Protein AF-A0AAD6WZF4-F1 (afdb_monomer)

Radius of gyration: 31.19 Å; Cα contacts (8 Å, |Δi|>4): 33; chains: 1; bounding box: 41×56×89 Å

Structure (mmCIF, N/CA/C/O backbone):
data_AF-A0AAD6WZF4-F1
#
_entry.id   AF-A0AAD6WZF4-F1
#
loop_
_atom_site.group_PDB
_atom_site.id
_atom_site.type_symbol
_atom_site.label_atom_id
_atom_site.label_alt_id
_atom_site.label_comp_id
_atom_site.label_asym_id
_atom_site.label_entity_id
_atom_site.label_seq_id
_atom_site.pdbx_PDB_ins_code
_atom_site.Cartn_x
_atom_site.Cartn_y
_atom_site.Cartn_z
_atom_site.occupancy
_atom_site.B_iso_or_equiv
_atom_site.auth_seq_id
_atom_site.auth_comp_id
_atom_site.auth_asym_id
_atom_site.auth_atom_id
_atom_site.pdbx_PDB_model_num
ATOM 1 N N . MET A 1 1 ? -20.836 37.693 -45.582 1.00 50.50 1 MET A N 1
ATOM 2 C CA . MET A 1 1 ? -20.908 36.544 -44.649 1.00 50.50 1 MET A CA 1
ATOM 3 C C . MET A 1 1 ? -20.544 35.192 -45.285 1.00 50.50 1 MET A C 1
ATOM 5 O O . MET A 1 1 ? -20.599 34.200 -44.579 1.00 50.50 1 MET A O 1
ATOM 9 N N . SER A 1 2 ? -20.109 35.132 -46.556 1.00 60.62 2 SER A N 1
ATOM 10 C CA . SER A 1 2 ? -19.843 33.856 -47.259 1.00 60.62 2 SER A CA 1
ATOM 11 C C . SER A 1 2 ? -18.395 33.345 -47.151 1.00 60.62 2 SER A C 1
ATOM 13 O O . SER A 1 2 ? -18.165 32.147 -47.155 1.00 60.62 2 SER A O 1
ATOM 15 N N . SER A 1 3 ? -17.409 34.234 -46.995 1.00 60.28 3 SER A N 1
ATOM 16 C CA . SER A 1 3 ? -15.982 33.862 -47.078 1.00 60.28 3 SER A CA 1
ATOM 17 C C . SER A 1 3 ? -15.445 33.116 -45.844 1.00 60.28 3 SER A C 1
ATOM 19 O O . SER A 1 3 ? -14.622 32.220 -45.985 1.00 60.28 3 SER A O 1
ATOM 21 N N . ARG A 1 4 ? -15.960 33.410 -44.641 1.00 56.88 4 ARG A N 1
ATOM 22 C CA . ARG A 1 4 ? -15.518 32.749 -43.394 1.00 56.88 4 ARG A CA 1
ATOM 23 C C . ARG A 1 4 ? -16.025 31.314 -43.240 1.00 56.88 4 ARG A C 1
ATOM 25 O O . ARG A 1 4 ? -15.425 30.535 -42.512 1.00 56.88 4 ARG A O 1
ATOM 32 N N . LEU A 1 5 ? -17.139 30.984 -43.896 1.00 57.16 5 LEU A N 1
ATOM 33 C CA . LEU A 1 5 ? -17.685 29.627 -43.910 1.00 57.16 5 LEU A CA 1
ATOM 34 C C . LEU A 1 5 ? -16.928 28.741 -44.909 1.00 57.16 5 LEU A C 1
ATOM 36 O O . LEU A 1 5 ? -16.637 27.596 -44.583 1.00 57.16 5 LEU A O 1
ATOM 40 N N . GLU A 1 6 ? -16.511 29.270 -46.064 1.00 60.91 6 GLU A N 1
ATOM 41 C CA . GLU A 1 6 ? -15.674 28.516 -47.011 1.00 60.91 6 GLU A CA 1
ATOM 42 C C . GLU A 1 6 ? -14.259 28.249 -46.474 1.00 60.91 6 GLU A C 1
ATOM 44 O O . GLU A 1 6 ? -13.772 27.128 -46.599 1.00 60.91 6 GLU A O 1
ATOM 49 N N . GLU A 1 7 ? -13.634 29.212 -45.783 1.00 60.16 7 GLU A N 1
ATOM 50 C CA . GLU A 1 7 ? -12.348 28.985 -45.099 1.00 60.16 7 GLU A CA 1
ATOM 51 C C . GLU A 1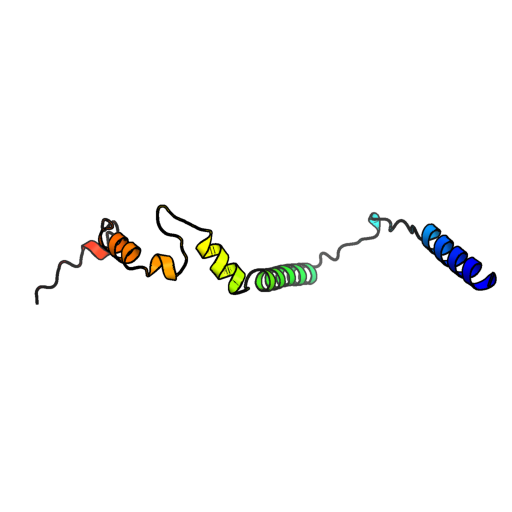 7 ? -12.451 27.914 -44.006 1.00 60.16 7 GLU A C 1
ATOM 53 O O . GLU A 1 7 ? -11.582 27.050 -43.900 1.00 60.16 7 GLU A O 1
ATOM 58 N N . ALA A 1 8 ? -13.530 27.927 -43.217 1.00 57.50 8 ALA A N 1
ATOM 59 C CA . ALA A 1 8 ? -13.755 26.918 -42.185 1.00 57.50 8 ALA A CA 1
ATOM 60 C C . ALA A 1 8 ? -13.966 25.515 -42.781 1.00 57.50 8 ALA A C 1
ATOM 62 O O . ALA A 1 8 ? -13.520 24.527 -42.200 1.00 57.50 8 ALA A O 1
ATOM 63 N N . THR A 1 9 ? -14.593 25.429 -43.957 1.00 61.06 9 THR A N 1
ATOM 64 C CA . THR A 1 9 ? -14.840 24.153 -44.646 1.00 61.06 9 THR A CA 1
ATOM 65 C C . THR A 1 9 ? -13.553 23.611 -45.280 1.00 61.06 9 THR A C 1
ATOM 67 O O . THR A 1 9 ? -13.252 22.430 -45.141 1.00 61.06 9 THR A O 1
ATOM 70 N N . ALA A 1 10 ? -12.719 24.477 -45.868 1.00 59.56 10 ALA A N 1
ATOM 71 C CA . ALA A 1 10 ? -11.412 24.096 -46.410 1.00 59.56 10 ALA A CA 1
ATOM 72 C C . ALA A 1 10 ? -10.409 23.653 -45.325 1.00 59.56 10 ALA A C 1
ATOM 74 O O . ALA A 1 10 ? -9.577 22.780 -45.571 1.00 59.56 10 ALA A O 1
ATOM 75 N N . LEU A 1 11 ? -10.489 24.225 -44.117 1.00 57.31 11 LEU A N 1
ATOM 76 C CA . LEU A 1 11 ? -9.663 23.812 -42.976 1.00 57.31 11 LEU A CA 1
ATOM 77 C C . LEU A 1 11 ? -10.084 22.460 -42.389 1.00 57.31 11 LEU A C 1
ATOM 79 O O . LEU A 1 11 ? -9.226 21.739 -41.889 1.00 57.31 11 LEU A O 1
ATOM 83 N N . LEU A 1 12 ? -11.371 22.107 -42.461 1.00 57.88 12 LEU A N 1
ATOM 84 C CA . LEU A 1 12 ? -11.850 20.782 -42.063 1.00 57.88 12 LEU A CA 1
ATOM 85 C C . LEU A 1 12 ? -11.434 19.720 -43.088 1.00 57.88 12 LEU A C 1
ATOM 87 O O . LEU A 1 12 ? -10.818 18.736 -42.697 1.00 57.88 12 LEU A O 1
ATOM 91 N N . GLN A 1 13 ? -11.619 19.986 -44.387 1.00 57.94 13 GLN A N 1
ATOM 92 C CA . GLN A 1 13 ? -11.197 19.072 -45.458 1.00 57.94 13 GLN A CA 1
ATOM 93 C C . GLN A 1 13 ? -9.684 18.775 -45.427 1.00 57.94 13 GLN A C 1
ATOM 95 O O . GLN A 1 13 ? -9.261 17.649 -45.657 1.00 57.94 13 GLN A O 1
ATOM 100 N N . ARG A 1 14 ? -8.853 19.774 -45.091 1.00 49.75 14 ARG A N 1
ATOM 101 C CA . ARG A 1 14 ? -7.389 19.621 -45.003 1.00 49.75 14 ARG A CA 1
ATOM 102 C C . ARG A 1 14 ? -6.931 18.732 -43.840 1.00 49.75 14 ARG A C 1
ATOM 104 O O . ARG A 1 14 ? -5.806 18.241 -43.873 1.00 49.75 14 ARG A O 1
ATOM 111 N N . ASN A 1 15 ? -7.765 18.554 -42.817 1.00 51.88 15 ASN A N 1
ATOM 112 C CA . AS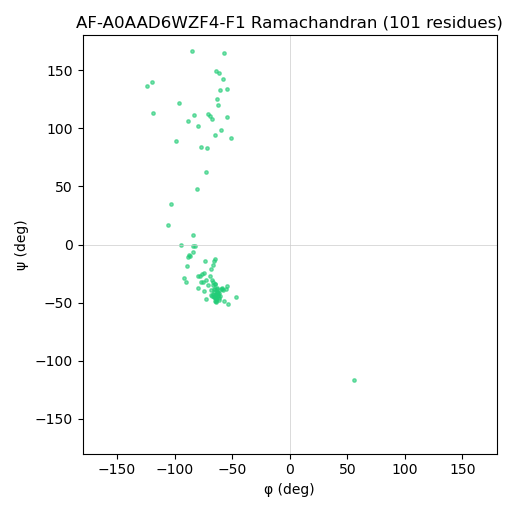N A 1 15 ? -7.458 17.682 -41.683 1.00 51.88 15 ASN A CA 1
ATOM 113 C C . ASN A 1 15 ? -7.915 16.232 -41.916 1.00 51.88 15 ASN A C 1
ATOM 115 O O . ASN A 1 15 ? -7.388 15.347 -41.249 1.00 51.88 15 ASN A O 1
ATOM 119 N N . ASP A 1 16 ? -8.828 15.985 -42.862 1.00 51.84 16 ASP A N 1
ATOM 120 C CA . ASP A 1 16 ? -9.255 14.630 -43.244 1.00 51.84 16 ASP A CA 1
ATOM 121 C C . ASP A 1 16 ? -8.224 13.927 -44.156 1.00 51.84 16 ASP A C 1
ATOM 123 O O . ASP A 1 16 ? -8.074 12.710 -44.094 1.00 51.84 16 ASP A O 1
ATOM 127 N N . ASP A 1 17 ? -7.429 14.679 -44.930 1.00 47.84 17 ASP A N 1
ATOM 128 C CA . ASP A 1 17 ? -6.350 14.129 -45.777 1.00 47.84 17 ASP A CA 1
ATOM 129 C C . ASP A 1 17 ? -5.023 13.892 -45.023 1.00 47.84 17 ASP A C 1
ATOM 131 O O . ASP A 1 17 ? -4.042 13.420 -45.602 1.00 47.84 17 ASP A O 1
ATOM 135 N N . ALA A 1 18 ? -4.972 14.215 -43.727 1.00 51.28 18 ALA A N 1
ATOM 136 C CA . ALA A 1 18 ? -3.834 13.935 -42.853 1.00 51.28 18 ALA A CA 1
ATOM 137 C C . ALA A 1 18 ? -4.100 12.729 -41.940 1.00 51.28 18 ALA A C 1
ATOM 139 O O . ALA A 1 18 ? -3.594 12.661 -40.820 1.00 51.28 18 ALA A O 1
ATOM 140 N N . GLU A 1 19 ? -4.827 11.725 -42.433 1.00 56.94 19 GLU A N 1
ATOM 141 C CA . GLU A 1 19 ? -4.622 10.350 -41.979 1.00 56.94 19 GLU A CA 1
ATOM 142 C C . GLU A 1 19 ? -3.292 9.847 -42.573 1.00 56.94 19 GLU A C 1
ATOM 144 O O . GLU A 1 19 ? -3.226 8.926 -43.386 1.00 56.94 19 GLU A O 1
ATOM 149 N N . GLU A 1 20 ? -2.189 10.506 -42.190 1.00 56.84 20 GLU A N 1
ATOM 150 C CA . GLU A 1 20 ? -0.857 9.956 -42.369 1.00 56.84 20 GLU A CA 1
ATOM 151 C C . GLU A 1 20 ? -0.816 8.730 -41.470 1.00 56.84 20 GLU A C 1
ATOM 153 O O . GLU A 1 20 ? -0.613 8.810 -40.258 1.00 56.84 20 GLU A O 1
ATOM 158 N N . THR A 1 21 ? -1.116 7.588 -42.085 1.00 57.09 21 THR A N 1
ATOM 159 C CA . THR A 1 21 ? -0.942 6.259 -41.530 1.00 57.09 21 THR A CA 1
ATOM 160 C C . THR A 1 21 ? 0.487 6.178 -41.017 1.00 57.09 21 THR A C 1
ATOM 162 O O . THR A 1 21 ? 1.415 5.878 -41.773 1.00 57.09 21 THR A O 1
ATOM 165 N N . ALA A 1 22 ? 0.678 6.511 -39.741 1.00 60.44 22 ALA A N 1
ATOM 166 C CA . ALA A 1 22 ? 1.939 6.377 -39.052 1.00 60.44 22 ALA A CA 1
ATOM 167 C C . ALA A 1 22 ? 2.282 4.895 -39.129 1.00 60.44 22 ALA A C 1
ATOM 169 O O . ALA A 1 22 ? 1.700 4.078 -38.419 1.00 60.44 22 ALA A O 1
ATOM 170 N N . ASN A 1 23 ? 3.147 4.549 -40.082 1.00 62.34 23 ASN A N 1
ATOM 171 C CA . ASN A 1 23 ? 3.523 3.180 -40.381 1.00 62.34 23 ASN A CA 1
ATOM 172 C C . ASN A 1 23 ? 4.009 2.574 -39.054 1.00 62.34 23 ASN A C 1
ATOM 174 O O . ASN A 1 23 ? 5.052 3.003 -38.550 1.00 62.34 23 ASN A O 1
ATOM 178 N N . PRO A 1 24 ? 3.277 1.635 -38.423 1.00 60.16 24 PRO A N 1
ATOM 179 C CA . PRO A 1 24 ? 3.597 1.184 -37.064 1.00 60.16 24 PRO A CA 1
ATOM 180 C C . PRO A 1 24 ? 4.960 0.476 -37.004 1.00 60.16 24 PRO A C 1
ATOM 182 O O . PRO A 1 24 ? 5.535 0.279 -35.937 1.00 60.16 24 PRO A O 1
ATOM 185 N N . THR A 1 25 ? 5.506 0.143 -38.172 1.00 63.56 25 THR A N 1
ATOM 186 C CA . THR A 1 25 ? 6.837 -0.408 -38.419 1.00 63.56 25 THR A CA 1
ATOM 187 C C . THR A 1 25 ? 7.984 0.603 -38.273 1.00 63.56 25 THR A C 1
ATOM 189 O O . THR A 1 25 ? 9.132 0.177 -38.164 1.00 63.56 25 THR A O 1
ATOM 192 N N . LEU A 1 26 ? 7.717 1.916 -38.223 1.00 64.69 26 LEU A N 1
ATOM 193 C CA . LEU A 1 26 ? 8.738 2.963 -38.029 1.00 64.69 26 LEU A CA 1
ATOM 194 C C . LEU A 1 26 ? 9.037 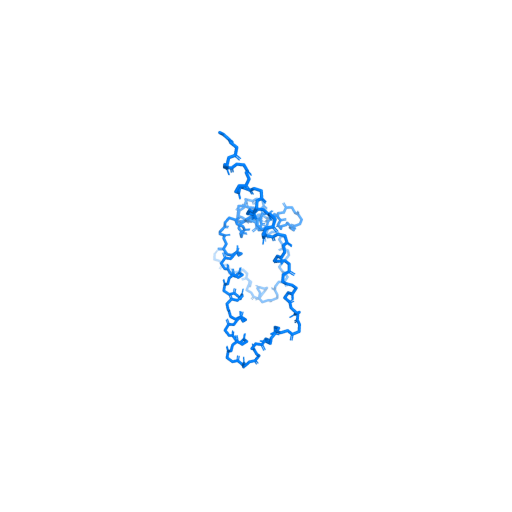3.277 -36.552 1.00 64.69 26 LEU A C 1
ATOM 196 O O . LEU A 1 26 ? 10.012 3.970 -36.253 1.00 64.69 26 LEU A O 1
ATOM 200 N N . LEU A 1 27 ? 8.253 2.742 -35.612 1.00 73.25 27 LEU A N 1
ATOM 201 C CA . LEU A 1 27 ? 8.500 2.885 -34.176 1.00 73.25 27 LEU A CA 1
ATOM 202 C C . LEU A 1 27 ? 9.632 1.951 -33.728 1.00 73.25 27 LEU A C 1
ATOM 204 O O . LEU A 1 27 ? 9.411 0.857 -33.209 1.00 73.25 27 LEU A O 1
ATOM 208 N N . LYS A 1 28 ? 10.881 2.393 -33.898 1.00 80.75 28 LYS A N 1
ATOM 209 C CA . LYS A 1 28 ? 12.036 1.699 -33.319 1.00 80.75 28 LYS A CA 1
ATOM 210 C C . LYS A 1 28 ? 12.156 2.059 -31.840 1.00 80.75 28 LYS A C 1
ATOM 212 O O . LYS A 1 28 ? 12.640 3.134 -31.490 1.00 80.75 28 LYS A O 1
ATOM 217 N N . LEU A 1 29 ? 11.714 1.156 -30.965 1.00 83.06 29 LEU A N 1
ATOM 218 C CA . LEU A 1 29 ? 11.876 1.337 -29.525 1.00 83.06 29 LEU A CA 1
ATOM 219 C C . LEU A 1 29 ? 13.370 1.363 -29.181 1.00 83.06 29 LEU A C 1
ATOM 221 O O . LEU A 1 29 ? 14.104 0.427 -29.495 1.00 83.06 29 LEU A O 1
ATOM 225 N N . ASP A 1 30 ? 13.822 2.420 -28.510 1.00 84.38 30 ASP A N 1
ATOM 226 C CA . ASP A 1 30 ? 15.147 2.412 -27.895 1.00 84.38 30 ASP A CA 1
ATOM 227 C C . ASP A 1 30 ? 15.136 1.426 -26.720 1.00 84.38 30 ASP A C 1
ATOM 229 O O . ASP A 1 30 ? 14.458 1.649 -25.708 1.00 84.38 30 ASP A O 1
ATOM 233 N N . THR A 1 31 ? 15.852 0.318 -26.906 1.00 90.69 31 THR A N 1
ATOM 234 C CA . THR A 1 31 ? 16.015 -0.781 -25.951 1.00 90.69 31 THR A CA 1
ATOM 235 C C . THR A 1 31 ? 17.397 -0.791 -25.304 1.00 90.69 31 THR A C 1
ATOM 237 O O . THR A 1 31 ? 17.806 -1.810 -24.746 1.00 90.69 31 THR A O 1
ATOM 240 N N . THR A 1 32 ? 18.158 0.306 -25.380 1.00 94.62 32 THR A N 1
ATOM 241 C CA . THR A 1 32 ? 19.402 0.405 -24.614 1.00 94.62 32 THR A CA 1
ATOM 242 C C . THR A 1 32 ? 19.104 0.244 -23.122 1.00 94.62 32 THR A C 1
ATOM 244 O O . THR A 1 32 ? 18.081 0.709 -22.610 1.00 94.62 32 THR A O 1
ATOM 247 N N . VAL A 1 33 ? 20.001 -0.435 -22.402 1.00 93.88 33 VAL A N 1
ATOM 248 C CA . VAL A 1 33 ? 19.797 -0.780 -20.982 1.00 93.88 33 VAL A CA 1
ATOM 249 C C . VAL A 1 33 ? 19.508 0.463 -20.138 1.00 93.88 33 VAL A C 1
ATOM 251 O O . VAL A 1 33 ? 18.654 0.427 -19.255 1.00 93.88 33 VAL A O 1
ATOM 254 N N . MET A 1 34 ? 20.181 1.578 -20.432 1.00 94.75 34 MET A N 1
ATOM 255 C CA . MET A 1 34 ? 19.983 2.838 -19.719 1.00 94.75 34 MET A CA 1
ATOM 256 C C . MET A 1 34 ? 18.584 3.420 -19.955 1.00 94.75 34 MET A C 1
ATOM 258 O O . MET A 1 34 ? 17.912 3.791 -18.993 1.00 94.75 34 MET A O 1
ATOM 262 N N . THR A 1 35 ? 18.109 3.430 -21.202 1.00 93.25 35 THR A N 1
ATOM 263 C CA . THR A 1 35 ? 16.764 3.908 -21.542 1.00 93.25 35 THR A CA 1
ATOM 264 C C . THR A 1 35 ? 15.681 3.032 -20.919 1.00 93.25 35 THR A C 1
ATOM 266 O O . THR A 1 35 ? 14.745 3.555 -20.312 1.00 93.25 35 THR A O 1
ATOM 269 N N . LEU A 1 36 ? 15.819 1.705 -20.997 1.00 94.69 36 LEU A N 1
ATOM 270 C CA . LEU A 1 36 ? 14.873 0.780 -20.366 1.00 94.69 36 LEU A CA 1
ATOM 271 C C . LEU A 1 36 ? 14.836 0.967 -18.848 1.00 94.69 36 LEU A C 1
ATOM 273 O O . LEU A 1 36 ? 13.757 1.099 -18.277 1.00 94.69 36 LEU A O 1
ATOM 277 N N . ARG A 1 37 ? 16.002 1.058 -18.195 1.00 95.25 37 ARG A N 1
ATOM 278 C CA . ARG A 1 37 ? 16.091 1.307 -16.751 1.00 95.25 37 ARG A CA 1
ATOM 279 C C . ARG A 1 37 ? 15.382 2.601 -16.358 1.00 95.25 37 ARG A C 1
ATOM 281 O O . ARG A 1 37 ? 14.596 2.587 -15.415 1.00 95.25 37 ARG A O 1
ATOM 288 N N . ASN A 1 38 ? 15.644 3.698 -17.066 1.00 96.12 38 ASN A N 1
ATOM 289 C CA . ASN A 1 38 ? 15.046 4.995 -16.752 1.00 96.12 38 ASN A CA 1
ATOM 290 C C . ASN A 1 38 ? 13.522 4.973 -16.918 1.00 96.12 38 ASN A C 1
ATOM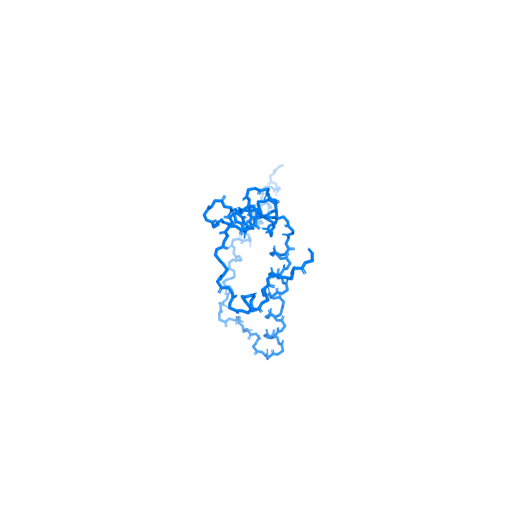 292 O O . ASN A 1 38 ? 12.820 5.488 -16.053 1.00 96.12 38 ASN A O 1
ATOM 296 N N . ARG A 1 39 ? 13.001 4.320 -17.967 1.00 95.19 39 ARG A N 1
ATOM 297 C CA . ARG A 1 39 ? 11.550 4.144 -18.152 1.00 95.19 39 ARG A CA 1
ATOM 298 C C . ARG A 1 39 ? 10.929 3.300 -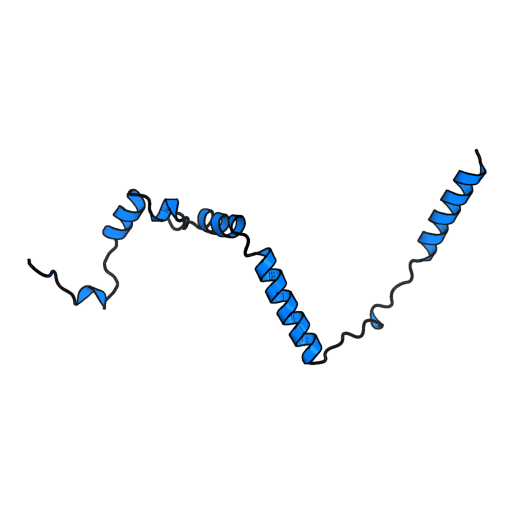17.041 1.00 95.19 39 ARG A C 1
ATOM 300 O O . ARG A 1 39 ? 9.929 3.713 -16.468 1.00 95.19 39 ARG A O 1
ATOM 307 N N . CYS A 1 40 ? 11.538 2.164 -16.696 1.00 94.81 40 CYS A N 1
ATOM 308 C CA . CYS A 1 40 ? 11.042 1.303 -15.621 1.00 94.81 40 CYS A CA 1
ATOM 309 C C . CYS A 1 40 ? 11.010 2.035 -14.273 1.00 94.81 40 CYS A C 1
ATOM 311 O O . CYS A 1 40 ? 10.021 1.947 -13.550 1.00 94.81 40 CYS A O 1
ATOM 313 N N . ILE A 1 41 ? 12.072 2.775 -13.940 1.00 96.44 41 ILE A N 1
ATOM 314 C CA . ILE A 1 41 ? 12.118 3.574 -12.709 1.00 96.44 41 ILE A CA 1
ATOM 315 C C . ILE A 1 41 ? 11.060 4.680 -12.750 1.00 96.44 41 ILE A C 1
ATOM 317 O O . ILE A 1 41 ? 10.354 4.858 -11.762 1.00 96.44 41 ILE A O 1
ATOM 321 N N . GLY A 1 42 ? 10.911 5.370 -13.885 1.00 96.75 42 GLY A N 1
ATOM 322 C CA . GLY A 1 42 ? 9.865 6.373 -14.087 1.00 96.75 42 GLY A CA 1
ATOM 323 C C . GLY A 1 42 ? 8.478 5.807 -13.795 1.00 96.75 42 GLY A C 1
ATOM 324 O O . GLY A 1 42 ? 7.781 6.323 -12.932 1.00 96.75 42 GLY A O 1
ATOM 325 N N . TRP A 1 43 ? 8.131 4.664 -14.389 1.00 96.12 43 TRP A N 1
ATOM 326 C CA . TRP A 1 43 ? 6.843 4.010 -14.143 1.00 96.12 43 TRP A CA 1
ATOM 327 C C . TRP A 1 43 ? 6.615 3.632 -12.680 1.00 96.12 43 TRP A C 1
ATOM 329 O O . TRP A 1 43 ? 5.496 3.768 -12.188 1.00 96.12 43 TRP A O 1
ATOM 339 N N . ILE A 1 44 ? 7.647 3.169 -11.969 1.00 95.38 44 ILE A N 1
ATOM 340 C CA . ILE A 1 44 ? 7.536 2.854 -10.538 1.00 95.38 44 ILE A CA 1
ATOM 341 C C . ILE A 1 44 ? 7.272 4.127 -9.729 1.00 95.38 44 ILE A C 1
ATOM 343 O O . ILE A 1 44 ? 6.399 4.125 -8.863 1.00 95.38 44 ILE A O 1
ATOM 347 N N . ILE A 1 45 ? 7.999 5.209 -10.016 1.00 96.12 45 ILE A N 1
ATOM 348 C CA . ILE A 1 45 ? 7.841 6.501 -9.337 1.00 96.12 45 ILE A CA 1
ATOM 349 C C . ILE A 1 45 ? 6.453 7.086 -9.615 1.00 96.12 45 ILE A C 1
ATOM 351 O O . ILE A 1 45 ? 5.753 7.479 -8.682 1.00 96.12 45 ILE A O 1
ATOM 355 N N . ASP A 1 46 ? 6.012 7.070 -10.869 1.00 95.94 46 ASP A N 1
ATOM 356 C CA . ASP A 1 46 ? 4.696 7.563 -11.270 1.00 95.94 46 ASP A CA 1
ATOM 357 C C . ASP A 1 46 ? 3.580 6.749 -10.609 1.00 95.94 46 ASP A C 1
ATOM 359 O O . ASP A 1 46 ? 2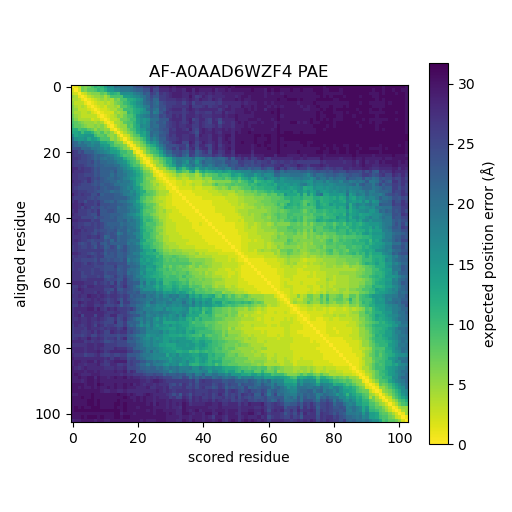.635 7.313 -10.056 1.00 95.94 46 ASP A O 1
ATOM 363 N N . SER A 1 47 ? 3.722 5.420 -10.580 1.00 92.56 47 SER A N 1
ATOM 364 C CA . SER A 1 47 ? 2.783 4.528 -9.891 1.00 92.56 47 SER A CA 1
ATOM 365 C C . SER A 1 47 ? 2.753 4.801 -8.390 1.00 92.56 47 SER A C 1
ATOM 367 O O . SER A 1 47 ? 1.682 4.833 -7.783 1.00 92.56 47 SER A O 1
ATOM 369 N N . PHE A 1 48 ? 3.915 5.042 -7.780 1.00 92.75 48 PHE A N 1
ATOM 370 C CA . PHE A 1 48 ? 3.996 5.421 -6.378 1.00 92.75 48 PHE A CA 1
ATOM 371 C C . PHE A 1 48 ? 3.264 6.739 -6.123 1.00 92.75 48 PHE A C 1
ATOM 373 O O . PHE A 1 48 ? 2.441 6.796 -5.219 1.00 92.75 48 PHE A O 1
ATOM 380 N N . HIS A 1 49 ? 3.481 7.778 -6.928 1.00 94.25 49 HIS A N 1
ATOM 381 C CA . HIS A 1 49 ? 2.764 9.047 -6.774 1.00 94.25 49 HIS A CA 1
ATOM 382 C C . HIS A 1 49 ? 1.258 8.923 -7.038 1.00 94.25 49 HIS A C 1
ATOM 384 O O . HIS A 1 49 ? 0.456 9.593 -6.382 1.00 94.25 49 HIS A O 1
ATOM 390 N N . ALA A 1 50 ? 0.854 8.051 -7.962 1.00 91.31 50 ALA A N 1
ATOM 391 C CA . ALA A 1 50 ? -0.550 7.788 -8.245 1.00 91.31 50 ALA A CA 1
ATOM 392 C C . ALA A 1 50 ? -1.257 7.094 -7.068 1.00 91.31 50 ALA A C 1
ATOM 394 O O . ALA A 1 50 ? -2.365 7.499 -6.702 1.00 91.31 50 ALA A O 1
ATOM 395 N N . CYS A 1 51 ? -0.612 6.090 -6.463 1.00 88.94 51 CYS A N 1
ATOM 396 C CA . CYS A 1 51 ? -1.190 5.246 -5.414 1.00 88.94 51 CYS A CA 1
ATOM 397 C C . CYS A 1 51 ? -0.969 5.778 -3.991 1.00 88.94 51 CYS A C 1
ATOM 399 O O . CYS A 1 51 ? -1.825 5.587 -3.129 1.00 88.94 51 CYS A O 1
ATOM 401 N N . ASN A 1 52 ? 0.145 6.462 -3.720 1.00 92.31 52 ASN A N 1
ATOM 402 C CA . ASN A 1 52 ? 0.514 6.962 -2.392 1.00 92.31 52 ASN A CA 1
ATOM 403 C C . ASN A 1 52 ? -0.206 8.275 -2.043 1.00 92.31 52 ASN A C 1
ATOM 405 O O . ASN A 1 52 ? 0.389 9.260 -1.603 1.00 92.31 52 ASN A O 1
ATOM 409 N N . LYS A 1 53 ? -1.519 8.298 -2.259 1.00 94.12 53 LYS A N 1
ATOM 410 C CA . LYS A 1 53 ? -2.401 9.371 -1.811 1.00 94.12 53 LYS A CA 1
ATOM 411 C C . LYS A 1 53 ? -3.018 8.926 -0.498 1.00 94.12 53 LYS A C 1
ATOM 413 O O . LYS A 1 53 ? -3.683 7.893 -0.457 1.00 94.12 53 LYS A O 1
ATOM 418 N N . LYS A 1 54 ? -2.813 9.710 0.564 1.00 91.88 54 LYS A N 1
ATOM 419 C CA . LYS A 1 54 ? -3.266 9.384 1.928 1.00 91.88 54 LYS A CA 1
ATOM 420 C C . LYS A 1 54 ? -4.720 8.910 1.958 1.00 91.88 54 LYS A C 1
ATOM 422 O O . LYS A 1 54 ? -5.018 7.904 2.584 1.00 91.88 54 LYS A O 1
ATOM 427 N N . GLU A 1 55 ? -5.601 9.609 1.252 1.00 92.81 55 GLU A N 1
ATOM 428 C CA . GLU A 1 55 ? -7.028 9.283 1.186 1.00 92.81 55 GLU A CA 1
ATOM 429 C C . GLU A 1 55 ? -7.288 7.911 0.557 1.00 92.81 55 GLU A C 1
ATOM 431 O O . GLU A 1 55 ? -8.043 7.124 1.117 1.00 92.81 55 GLU A O 1
ATOM 436 N N . LEU A 1 56 ? -6.618 7.581 -0.553 1.00 92.25 56 LEU A N 1
ATOM 437 C CA . LEU A 1 56 ? -6.754 6.275 -1.208 1.00 92.25 56 LEU A CA 1
ATOM 438 C C . LEU A 1 56 ? -6.216 5.144 -0.332 1.00 92.25 56 LEU A C 1
ATOM 440 O O . LEU A 1 56 ? -6.833 4.085 -0.245 1.00 92.25 56 LEU A O 1
ATOM 444 N N . VAL A 1 57 ? -5.082 5.379 0.330 1.00 90.31 57 VAL A N 1
ATOM 445 C CA . VAL A 1 57 ? -4.469 4.403 1.235 1.00 90.31 57 VAL A CA 1
ATOM 446 C C . VAL A 1 57 ? -5.372 4.147 2.439 1.00 90.31 57 VAL A C 1
ATOM 448 O O . VAL A 1 57 ? -5.658 3.001 2.754 1.00 90.31 57 VAL A O 1
ATOM 451 N N . LEU A 1 58 ? -5.877 5.189 3.100 1.00 92.00 58 LEU A N 1
ATOM 452 C CA . LEU A 1 58 ? -6.793 5.012 4.232 1.00 92.00 58 LEU A CA 1
ATOM 453 C C . LEU A 1 58 ? -8.093 4.327 3.796 1.00 92.00 58 LEU A C 1
ATOM 455 O O . LEU A 1 58 ? -8.553 3.399 4.463 1.00 92.00 58 LEU A O 1
ATOM 459 N N . LYS A 1 59 ? -8.633 4.712 2.634 1.00 92.00 59 LYS A N 1
ATOM 460 C CA . LYS A 1 59 ? -9.842 4.099 2.088 1.00 92.00 59 LYS A CA 1
ATOM 461 C C . LYS A 1 59 ? -9.653 2.620 1.770 1.00 92.00 59 LYS A C 1
ATOM 463 O O . LYS A 1 59 ? -10.567 1.836 2.005 1.00 92.00 59 LYS A O 1
ATOM 468 N N . SER A 1 60 ? -8.491 2.209 1.263 1.00 92.12 60 SER A N 1
ATOM 469 C CA . SER A 1 60 ? -8.243 0.792 0.984 1.00 92.12 60 SER A CA 1
ATOM 470 C C . SER A 1 60 ? -8.237 -0.044 2.268 1.00 92.12 60 SER A C 1
ATOM 472 O O . SER A 1 60 ? -8.824 -1.122 2.283 1.00 92.12 60 SER A O 1
ATOM 474 N N . PHE A 1 61 ? -7.688 0.473 3.371 1.00 92.19 61 PHE A N 1
ATOM 475 C CA . PHE A 1 61 ? -7.753 -0.195 4.676 1.00 92.19 61 PHE A CA 1
ATOM 476 C C . PHE A 1 61 ? -9.173 -0.275 5.249 1.00 92.19 61 PHE A C 1
ATOM 478 O O . PHE A 1 61 ? -9.514 -1.271 5.881 1.00 92.19 61 PHE A O 1
ATOM 485 N N . GLU A 1 62 ? -10.015 0.733 5.018 1.00 91.56 62 GLU A N 1
ATOM 486 C CA . GLU A 1 62 ? -11.437 0.667 5.384 1.00 91.56 62 GLU A CA 1
ATOM 487 C C . GLU A 1 62 ? -12.204 -0.395 4.587 1.00 91.56 62 GLU A C 1
ATOM 489 O O . GLU A 1 62 ? -13.097 -1.044 5.133 1.00 91.56 62 GLU A O 1
ATOM 494 N N . LEU A 1 63 ? -11.880 -0.552 3.300 1.00 92.50 63 LEU A N 1
ATOM 495 C CA . LEU A 1 63 ? -12.532 -1.512 2.404 1.00 92.50 63 LEU A CA 1
ATOM 496 C C . LEU A 1 63 ? -12.068 -2.953 2.645 1.00 92.50 63 LEU A C 1
ATOM 498 O O . LEU A 1 63 ? -12.807 -3.894 2.361 1.00 92.50 63 LEU A O 1
ATOM 502 N N . CYS A 1 64 ? -10.863 -3.136 3.175 1.00 92.00 64 CYS A N 1
ATOM 503 C CA . CYS A 1 64 ? -10.358 -4.443 3.560 1.00 92.00 64 CYS A CA 1
ATOM 504 C C . CYS A 1 64 ? -10.874 -4.821 4.955 1.00 92.00 64 CYS A C 1
ATOM 506 O O . CYS A 1 64 ? -10.459 -4.244 5.963 1.00 92.00 64 CYS A O 1
ATOM 508 N N . ALA A 1 65 ? -11.751 -5.825 5.015 1.00 88.25 65 ALA A N 1
ATOM 509 C CA . ALA A 1 65 ? -12.282 -6.357 6.263 1.00 88.25 65 ALA A CA 1
ATOM 510 C C . ALA A 1 65 ? -11.949 -7.834 6.459 1.00 88.25 65 ALA A C 1
ATOM 512 O O . ALA 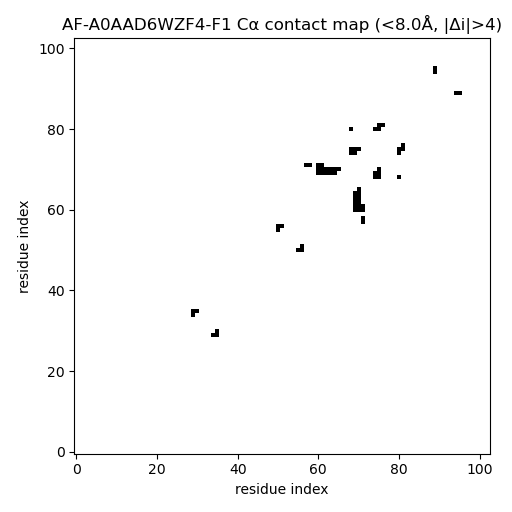A 1 65 ? -12.023 -8.633 5.525 1.00 88.25 65 ALA A O 1
ATOM 513 N N . ALA A 1 66 ? -11.607 -8.184 7.698 1.00 80.69 66 ALA A N 1
ATOM 514 C CA . ALA A 1 66 ? -11.491 -9.559 8.149 1.00 80.69 66 ALA A CA 1
ATOM 515 C C . ALA A 1 66 ? -12.504 -9.784 9.270 1.00 80.69 66 ALA A C 1
ATOM 517 O O . ALA A 1 66 ? -12.391 -9.216 10.358 1.00 80.69 66 ALA A O 1
ATOM 518 N N . ASP A 1 67 ? -13.499 -10.623 8.982 1.00 83.19 67 ASP A N 1
ATOM 519 C CA . ASP A 1 67 ? -14.621 -10.903 9.878 1.00 83.19 67 ASP A CA 1
ATOM 520 C C . ASP A 1 67 ? -15.360 -9.612 10.295 1.00 83.19 67 ASP A C 1
ATOM 522 O O . ASP A 1 67 ? -15.921 -8.922 9.443 1.00 83.19 67 ASP A O 1
ATOM 526 N N . LYS A 1 68 ? -15.356 -9.264 11.587 1.00 86.88 68 LYS A N 1
ATOM 527 C CA . LYS A 1 68 ? -16.148 -8.159 12.157 1.00 86.88 68 LYS A CA 1
ATOM 528 C C . LYS A 1 68 ? -15.454 -6.797 12.134 1.00 86.88 68 LYS A C 1
ATOM 530 O O . LYS A 1 68 ? -16.099 -5.796 12.437 1.00 86.88 68 LYS A O 1
ATOM 535 N N . PHE A 1 69 ? -14.162 -6.752 11.818 1.00 89.62 69 PHE A N 1
ATOM 536 C CA . PHE A 1 69 ? -13.356 -5.534 11.876 1.00 89.62 69 PHE A CA 1
ATOM 537 C C . PHE A 1 69 ? -12.705 -5.269 10.520 1.00 89.62 69 PHE A C 1
ATOM 539 O O . PHE A 1 69 ? -12.162 -6.176 9.885 1.00 89.62 69 PHE A O 1
ATOM 546 N N . ASN A 1 70 ? -12.728 -4.012 10.078 1.00 93.62 70 ASN A N 1
ATOM 547 C CA . ASN A 1 70 ? -11.875 -3.584 8.973 1.00 93.62 70 ASN A CA 1
ATOM 548 C C . ASN A 1 70 ? -10.479 -3.195 9.472 1.00 93.62 70 ASN A C 1
ATOM 550 O O . ASN A 1 70 ? -10.259 -3.045 10.679 1.00 93.62 70 ASN A O 1
ATOM 554 N N . TYR A 1 71 ? -9.539 -3.051 8.541 1.00 91.06 71 TYR A N 1
ATOM 555 C CA . TYR A 1 71 ? -8.151 -2.707 8.850 1.00 91.06 71 TYR A CA 1
ATOM 556 C C . TYR A 1 71 ? -7.907 -1.206 9.018 1.00 91.06 71 TYR A C 1
ATOM 558 O O . TYR A 1 71 ? -6.756 -0.784 9.144 1.00 91.06 71 TYR A O 1
ATOM 566 N N . SER A 1 72 ? -8.958 -0.383 9.040 1.00 92.38 72 SER A N 1
ATOM 567 C CA . SER A 1 72 ? -8.804 1.025 9.394 1.00 92.38 72 SER A CA 1
ATOM 568 C C . SER A 1 72 ? -8.328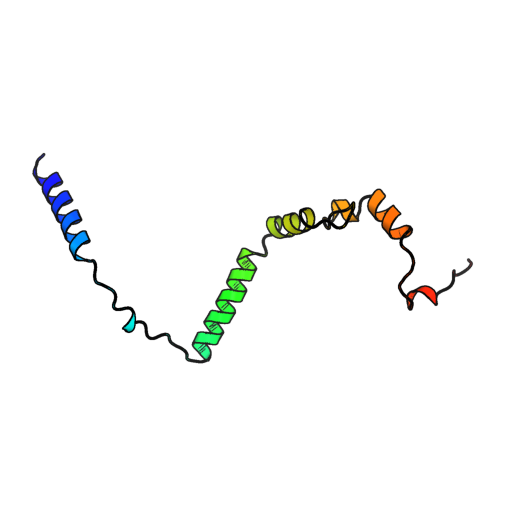 1.164 10.842 1.00 92.38 72 SER A C 1
ATOM 570 O O . SER A 1 72 ? -8.658 0.358 11.718 1.00 92.38 72 SER A O 1
ATOM 572 N N . GLN A 1 73 ? -7.574 2.229 11.111 1.00 89.38 73 GLN A N 1
ATOM 573 C CA . GLN A 1 73 ? -7.065 2.508 12.452 1.00 89.38 73 GLN A CA 1
ATOM 574 C C . GLN A 1 73 ? -8.198 2.649 13.478 1.00 89.38 73 GLN A C 1
ATOM 576 O O . GLN A 1 73 ? -8.065 2.184 14.607 1.00 89.38 73 GLN A O 1
ATOM 581 N N . GLU A 1 74 ? -9.318 3.260 13.097 1.00 91.94 74 GLU A N 1
ATOM 582 C CA . GLU A 1 74 ? -10.468 3.467 13.984 1.00 91.94 74 GLU A CA 1
ATOM 583 C C . GLU A 1 74 ? -11.126 2.141 14.374 1.00 91.94 74 GLU A C 1
ATOM 585 O O . GLU A 1 74 ? -11.414 1.907 15.547 1.00 91.94 74 GLU A O 1
ATOM 590 N N . SER A 1 75 ? -11.287 1.230 13.412 1.00 92.62 75 SER A N 1
ATOM 591 C CA . SER A 1 75 ? -11.813 -0.112 13.667 1.00 92.62 75 SER A CA 1
ATOM 592 C C . SER A 1 75 ? -10.876 -0.914 14.570 1.00 92.62 75 SER A C 1
ATOM 594 O O . SER A 1 75 ? -11.315 -1.438 15.595 1.00 92.62 75 SER A O 1
ATOM 596 N N . LEU A 1 76 ? -9.576 -0.948 14.254 1.00 91.50 76 LEU A N 1
ATOM 597 C CA . LEU A 1 76 ? -8.582 -1.734 14.996 1.00 91.50 76 LEU A CA 1
ATOM 598 C C . LEU A 1 76 ? -8.301 -1.203 16.407 1.00 91.50 76 LEU A C 1
ATOM 600 O O . LEU A 1 76 ? -7.928 -1.975 17.289 1.00 91.50 76 LEU A O 1
ATOM 604 N N . THR A 1 77 ? -8.481 0.098 16.639 1.00 92.62 77 THR A N 1
ATOM 605 C CA . THR A 1 77 ? -8.327 0.709 17.972 1.00 92.62 77 THR A CA 1
ATOM 606 C C . THR A 1 77 ? -9.643 0.821 18.740 1.00 92.62 77 THR A C 1
ATOM 608 O O . THR A 1 77 ? -9.644 1.270 19.888 1.00 92.62 77 THR A O 1
ATOM 611 N N . SER A 1 78 ? -10.762 0.377 18.156 1.00 93.50 78 SER A N 1
ATOM 612 C CA . SER A 1 78 ? -12.054 0.372 18.837 1.00 93.50 78 SER A CA 1
ATOM 613 C C . SER A 1 78 ? -12.025 -0.517 20.093 1.00 93.50 78 SER A C 1
ATOM 615 O O . SER A 1 78 ? -11.361 -1.560 20.103 1.00 93.50 78 SER A O 1
ATOM 617 N N . PRO A 1 79 ? -12.780 -0.177 21.156 1.00 93.69 79 PRO A N 1
ATOM 618 C CA . PRO A 1 79 ? -12.833 -0.996 22.368 1.00 93.69 79 PRO A CA 1
ATOM 619 C C . PRO A 1 79 ? -13.222 -2.457 22.101 1.00 93.69 79 PRO A C 1
ATOM 621 O O . PRO A 1 79 ? -12.685 -3.362 22.737 1.00 93.69 79 PRO A O 1
ATOM 624 N N . ALA A 1 80 ? -14.114 -2.690 21.133 1.00 91.88 80 ALA A N 1
ATOM 625 C CA . ALA A 1 80 ? -14.544 -4.026 20.732 1.00 91.88 80 ALA A CA 1
ATOM 626 C C . ALA A 1 80 ? -13.420 -4.819 20.044 1.00 91.88 80 ALA A C 1
ATOM 628 O O . ALA A 1 80 ? -13.217 -5.987 20.374 1.00 91.88 80 ALA A O 1
ATOM 629 N N . ALA A 1 81 ? -12.659 -4.190 19.141 1.00 91.12 81 ALA A N 1
ATOM 630 C CA . ALA A 1 81 ? -11.505 -4.828 18.506 1.00 91.12 81 ALA A CA 1
ATOM 631 C C . ALA A 1 81 ? -10.407 -5.135 19.527 1.00 91.12 81 ALA A C 1
ATOM 633 O O . ALA A 1 81 ? -9.866 -6.236 19.547 1.00 91.12 81 ALA A O 1
ATOM 634 N N . LEU A 1 82 ? -10.124 -4.197 20.436 1.00 90.62 82 LEU A N 1
ATOM 635 C CA . LEU A 1 82 ? -9.144 -4.400 21.502 1.00 90.62 82 LEU A CA 1
ATOM 636 C C . LEU A 1 82 ? -9.546 -5.525 22.464 1.00 90.62 82 LEU A C 1
ATOM 638 O O . LEU A 1 82 ? -8.675 -6.272 22.908 1.00 90.62 82 LEU A O 1
ATOM 642 N N . ALA A 1 83 ? -10.837 -5.670 22.779 1.00 91.31 83 ALA A N 1
ATOM 643 C CA . ALA A 1 83 ? -11.341 -6.808 23.546 1.00 91.31 83 ALA A CA 1
ATOM 644 C C . ALA A 1 83 ? -11.137 -8.123 22.777 1.00 91.31 83 ALA A C 1
ATOM 646 O O . ALA A 1 83 ? -10.513 -9.041 23.300 1.00 91.31 83 ALA A O 1
ATOM 647 N N . ALA A 1 84 ? -11.527 -8.166 21.499 1.00 88.62 84 ALA A N 1
ATOM 648 C CA . ALA A 1 84 ? -11.317 -9.338 20.651 1.00 88.62 84 ALA A CA 1
ATOM 649 C C . ALA A 1 84 ? -9.830 -9.727 20.539 1.00 88.62 84 ALA A C 1
ATOM 651 O O . ALA A 1 84 ? -9.498 -10.908 20.599 1.00 88.62 84 ALA A O 1
ATOM 652 N N . PHE A 1 85 ? -8.915 -8.754 20.446 1.00 85.62 85 PHE A N 1
ATOM 653 C CA . PHE A 1 85 ? -7.472 -9.017 20.429 1.00 85.62 85 PHE A CA 1
ATOM 654 C C . PHE A 1 85 ? -6.930 -9.562 21.752 1.00 85.62 85 PHE A C 1
ATOM 656 O O . PHE A 1 85 ? -5.952 -10.309 21.737 1.00 85.62 85 PHE A O 1
ATOM 663 N N . ARG A 1 86 ? -7.532 -9.201 22.892 1.00 85.88 86 ARG A N 1
ATOM 664 C CA . ARG A 1 86 ? -7.165 -9.763 24.204 1.00 85.88 86 ARG A CA 1
ATOM 665 C C . ARG A 1 86 ? -7.603 -11.216 24.340 1.00 85.88 86 ARG A C 1
ATOM 667 O O . ARG A 1 86 ? -6.877 -11.995 24.951 1.00 85.88 86 ARG A O 1
ATOM 674 N N . ASP A 1 87 ? -8.742 -11.555 23.748 1.00 85.81 87 ASP A N 1
ATOM 675 C CA . ASP A 1 87 ? -9.341 -12.888 23.829 1.00 85.81 87 ASP A CA 1
ATOM 676 C C . ASP A 1 87 ? -8.768 -13.870 22.791 1.00 85.81 87 ASP A C 1
ATOM 678 O O . ASP A 1 87 ? -9.078 -15.064 22.823 1.00 85.81 87 ASP A O 1
ATOM 682 N N . LEU A 1 88 ? -7.910 -13.402 21.872 1.00 83.38 88 LEU A N 1
ATOM 683 C CA . LEU A 1 88 ? -7.249 -14.267 20.897 1.00 83.38 88 LEU A CA 1
ATOM 684 C C . LEU A 1 88 ? -6.375 -15.322 21.598 1.00 83.38 88 LEU A C 1
ATOM 686 O O . LEU A 1 88 ? -5.551 -14.977 22.454 1.00 83.38 88 LEU A O 1
ATOM 690 N N . PRO A 1 89 ? -6.471 -16.605 21.194 1.00 79.69 89 PRO A N 1
ATOM 691 C CA . PRO A 1 89 ? -5.581 -17.641 21.692 1.00 79.69 89 PRO A CA 1
ATOM 692 C C . PRO A 1 89 ? -4.125 -17.233 21.464 1.00 79.69 89 PRO A C 1
ATOM 694 O O . PRO A 1 89 ? -3.754 -16.801 20.370 1.00 79.69 89 PRO A O 1
ATOM 697 N N . ASN A 1 90 ? -3.278 -17.383 22.483 1.00 70.62 90 ASN A N 1
ATOM 698 C CA . ASN A 1 90 ? -1.855 -17.090 22.354 1.00 70.62 90 ASN A CA 1
ATOM 699 C C . ASN A 1 90 ? -1.179 -18.175 21.502 1.00 70.62 90 ASN A C 1
ATOM 701 O O . ASN A 1 90 ? -0.617 -19.137 22.017 1.00 70.62 90 ASN A O 1
ATOM 705 N N . THR A 1 91 ? -1.259 -18.027 20.183 1.00 68.12 91 THR A N 1
ATOM 706 C CA . THR A 1 91 ? -0.665 -18.942 19.201 1.00 68.12 91 THR A CA 1
ATOM 707 C C . THR A 1 91 ? 0.818 -18.666 18.962 1.00 68.12 91 THR A C 1
ATOM 709 O O . THR A 1 91 ? 1.456 -19.391 18.204 1.00 68.12 91 THR A O 1
ATOM 712 N N . ASN A 1 92 ? 1.397 -17.646 19.610 1.00 61.94 92 ASN A N 1
ATOM 713 C CA . ASN A 1 92 ? 2.811 -17.318 19.476 1.00 61.94 92 ASN A CA 1
ATOM 714 C C . ASN A 1 92 ? 3.660 -18.096 20.510 1.00 61.94 92 ASN A C 1
ATOM 716 O O . ASN A 1 92 ? 3.697 -17.719 21.690 1.00 61.94 92 ASN A O 1
ATOM 720 N N . PRO A 1 93 ? 4.424 -19.126 20.092 1.00 61.28 93 PRO A N 1
ATOM 721 C CA . PRO A 1 93 ? 5.209 -19.959 21.005 1.00 61.28 93 PRO A CA 1
ATOM 722 C C . PRO A 1 93 ? 6.362 -19.204 21.691 1.00 61.28 93 PRO A C 1
ATOM 724 O O . PRO A 1 93 ? 6.871 -19.659 22.717 1.00 61.28 93 PRO A O 1
ATOM 727 N N . VAL A 1 94 ? 6.778 -18.041 21.169 1.00 62.06 94 VAL A N 1
ATOM 728 C CA . VAL A 1 94 ? 7.839 -17.208 21.767 1.00 62.06 94 VAL A CA 1
ATOM 729 C C . VAL A 1 94 ? 7.317 -16.435 22.981 1.00 62.06 94 VAL A C 1
ATOM 731 O O . VAL A 1 94 ? 8.043 -16.233 23.955 1.00 62.06 94 VAL A O 1
ATOM 734 N N . ARG A 1 95 ? 6.037 -16.043 22.970 1.00 53.22 95 ARG A N 1
ATOM 735 C CA . ARG A 1 95 ? 5.405 -15.286 24.063 1.00 53.22 95 ARG A CA 1
ATOM 736 C C . ARG A 1 95 ? 5.001 -16.176 25.242 1.00 53.22 95 ARG A C 1
ATOM 738 O O . ARG A 1 95 ? 5.003 -15.711 26.375 1.00 53.22 95 ARG A O 1
ATOM 745 N N . ALA A 1 96 ? 4.726 -17.456 24.992 1.00 53.44 96 ALA A N 1
ATOM 746 C CA . ALA A 1 96 ? 4.320 -18.433 26.007 1.00 53.44 96 ALA A CA 1
ATOM 747 C C . ALA A 1 96 ? 5.402 -18.756 27.062 1.00 53.44 96 ALA A C 1
ATOM 749 O O . ALA A 1 96 ? 5.090 -19.336 28.097 1.00 53.44 96 ALA A O 1
ATOM 750 N N . ARG A 1 97 ? 6.672 -18.379 26.837 1.00 55.09 97 ARG A N 1
ATOM 751 C CA . ARG A 1 97 ? 7.776 -18.664 27.776 1.00 55.09 97 ARG A CA 1
ATOM 752 C C . ARG A 1 97 ? 7.963 -17.625 28.882 1.00 55.09 97 ARG A C 1
ATOM 754 O O . ARG A 1 97 ? 8.742 -17.867 29.799 1.00 55.09 97 ARG A O 1
ATOM 761 N N . ARG A 1 98 ? 7.287 -16.475 28.819 1.00 55.72 98 ARG A N 1
ATOM 762 C CA . ARG A 1 98 ? 7.297 -15.502 29.920 1.00 55.72 98 ARG A CA 1
ATOM 763 C C . ARG A 1 98 ? 6.027 -15.700 30.736 1.00 55.72 98 ARG A C 1
ATOM 765 O O . ARG A 1 98 ? 4.993 -15.115 30.431 1.00 55.72 98 ARG A O 1
ATOM 772 N N . GLY A 1 99 ? 6.107 -16.588 31.726 1.00 58.16 99 GLY A N 1
ATOM 773 C CA . GLY A 1 99 ? 5.058 -16.749 32.731 1.00 58.16 99 GLY A CA 1
ATOM 774 C C . GLY A 1 99 ? 4.770 -15.430 33.468 1.00 58.16 99 GLY A C 1
ATOM 775 O O . GLY A 1 99 ? 5.562 -14.488 33.381 1.00 58.16 99 GLY A O 1
ATOM 776 N N . PRO A 1 100 ? 3.637 -15.335 34.181 1.00 56.34 100 PRO A N 1
ATOM 777 C CA . PRO A 1 100 ? 3.262 -14.117 34.888 1.00 56.34 100 PRO A CA 1
ATOM 778 C C . PRO A 1 100 ? 4.308 -13.784 35.961 1.00 56.34 100 PRO A C 1
ATOM 780 O O . PRO A 1 100 ? 4.537 -14.573 36.879 1.00 56.34 100 PRO A O 1
ATOM 783 N N . SER A 1 101 ? 4.936 -12.609 35.846 1.00 56.56 101 SER A N 1
ATOM 784 C CA . SER A 1 101 ? 5.738 -12.035 36.928 1.00 56.56 101 SER A CA 1
ATOM 785 C C . SER A 1 101 ? 4.783 -11.677 38.059 1.00 56.56 101 SER A C 1
ATOM 787 O O . SER A 1 101 ? 3.972 -10.764 37.916 1.00 56.56 101 SER A O 1
ATOM 789 N N . ARG A 1 102 ? 4.834 -12.440 39.154 1.00 49.53 102 ARG A N 1
ATOM 790 C CA . ARG A 1 102 ? 4.145 -12.093 40.397 1.00 49.53 102 ARG A CA 1
ATOM 791 C C . ARG A 1 102 ? 4.876 -10.903 41.020 1.00 49.53 102 ARG A C 1
ATOM 793 O O . ARG A 1 102 ? 6.015 -11.064 41.455 1.00 49.53 102 ARG A O 1
ATOM 800 N N . HIS A 1 103 ? 4.221 -9.750 41.058 1.00 45.50 103 HIS A N 1
ATOM 801 C CA . HIS A 1 103 ? 4.510 -8.667 41.994 1.00 45.50 103 HIS A CA 1
ATOM 802 C C . HIS A 1 103 ? 3.213 -8.316 42.708 1.00 45.50 103 HIS A C 1
ATOM 804 O O . HIS A 1 103 ? 2.178 -8.254 42.007 1.00 45.50 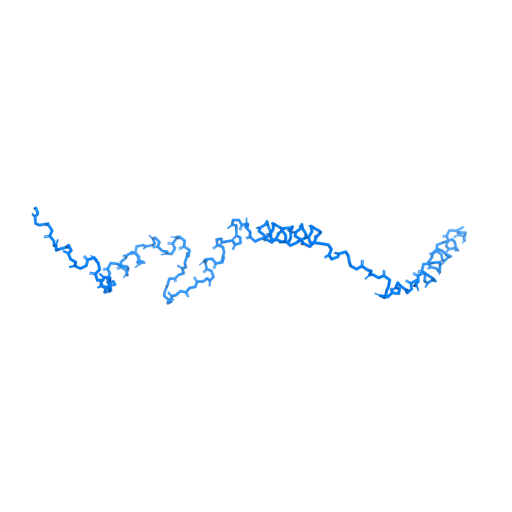103 HIS A O 1
#

Foldseek 3Di:
DPPVVVVVVVVVVVVVVPPPVPPPVPPDDPPPPVVVVVVVVVVVVVVCVVCVDPVNVQVVQQVDDDPPFGNHPCRCPDPVNVVVVVPDPPPDPVVVPDDDDDD

pLDDT: mean 77.9, std 16.97, range [45.5, 96.75]

Organism: NCBI:txid1745969

Mean predicted aligned error: 16.6 Å

Sequence (103 aa):
MSSRLEEATALLQRNDDAEETANPTLLKLDTTVMTLRNRCIGWIIDSFHACNKKELVLKSFELCAADKFNYSQESLTSPAALAAFRDLPNTNPVRARRGPSRH

Secondary structure (DSSP, 8-state):
--HHHHHHHHHHHHHHTT-----GGG------HHHHHHHHHHHHHHHHHHH--HHHHHHHHHH-EETTEESSHHHHHSHHHHHHHHHS----TTGGGS-----

Solvent-accessible surface area (backbone atoms only — not comparable to full-atom values): 6433 Å² total; per-residue (Å²): 132,65,67,68,56,53,54,54,50,54,58,51,56,60,56,67,76,60,73,68,74,73,58,77,85,72,70,76,75,76,74,51,69,68,56,45,49,52,51,54,52,48,52,52,53,53,48,45,64,71,57,72,35,71,68,58,50,53,49,50,28,52,71,42,62,62,91,95,40,33,64,24,68,69,42,55,68,28,72,70,41,49,50,54,62,69,70,49,77,85,80,52,78,79,62,70,74,66,67,86,81,88,125